Protein AF-A0A7C1K5L4-F1 (afdb_monomer)

Solvent-accessible surface area (backbone atoms only — not comparable to full-atom values): 5272 Å² total; per-residue (Å²): 101,28,94,69,36,23,90,84,35,47,85,68,23,69,37,67,69,54,29,46,55,48,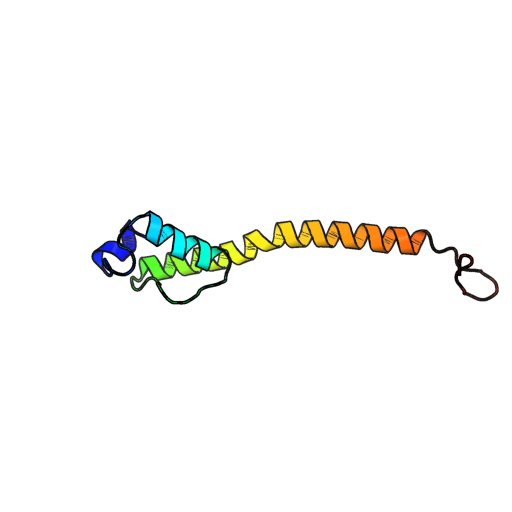49,51,34,36,35,70,69,64,55,87,72,86,57,80,65,82,45,72,67,41,42,54,52,49,54,52,43,41,56,49,21,58,58,63,52,48,56,62,52,50,54,52,52,51,55,52,51,52,54,53,47,53,55,54,72,68,54,53,63,36,91,87,78,71,44,59,72,88,114

Foldseek 3Di:
DLVQCCVVCCPCNVDPVSVVVVLVCLLCVVCPVSHADDDPVRVVVSVVSNVVSVVVVVVVVVVVVVVVVVVVVVVVVPFDADPPPRDGPVD

Secondary structure (DSSP, 8-state):
-HHHHTTT-TTTS-SHHHHHHHHHHHHTT---SSS---SHHHHHHHHHHHHHHHHHHHHHHHHHHHHHHHHHHHHHHT--B-TTT-SBTT-

pLDDT: mean 92.94, std 5.29, range [65.44, 98.0]

Mean predicted aligned error: 6.22 Å

Radius of gyration: 24.27 Å; Cα contacts (8 Å, |Δi|>4): 74; chains: 1; bounding box: 54×22×61 Å

Nearest PDB structures (foldseek):
  4h33-assembly1_A  TM=7.684E-01  e=4.729E-03  Listeria monocytogenes EGD-e
  6w82-assembly1_B  TM=6.628E-01  e=2.865E-02  Mus musculus
  8qz4-assembly1_B  TM=6.318E-01  e=2.215E-02  Homo sapiens
  6w8f-assembly1_B  TM=6.602E-01  e=5.112E-02  Mus musculus
  8uec-assembly1_B  TM=6.577E-01  e=6.613E-02  Mus musculus

Structure (mmCIF, N/CA/C/O backbone):
data_AF-A0A7C1K5L4-F1
#
_entry.id   AF-A0A7C1K5L4-F1
#
loop_
_atom_site.group_PDB
_atom_site.id
_atom_site.type_symbol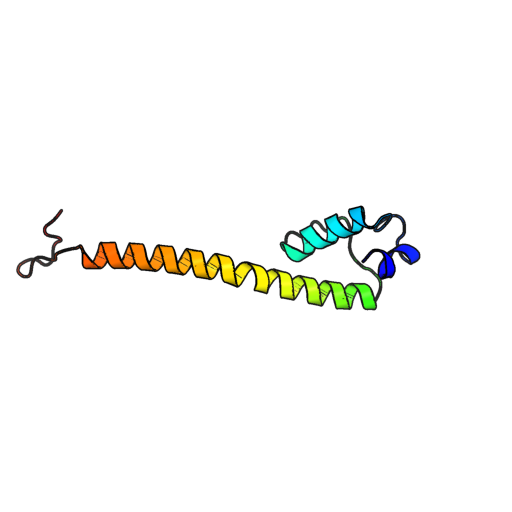
_atom_site.label_atom_id
_atom_site.label_alt_id
_atom_site.label_comp_id
_atom_site.label_asym_id
_atom_site.label_entity_id
_atom_site.label_seq_id
_atom_site.pdbx_PDB_ins_code
_atom_site.Cartn_x
_atom_site.Cartn_y
_atom_site.Cartn_z
_atom_site.occupancy
_atom_site.B_iso_or_equiv
_atom_site.auth_seq_id
_atom_site.auth_comp_id
_atom_site.auth_asym_id
_atom_site.auth_atom_id
_atom_site.pdbx_PDB_model_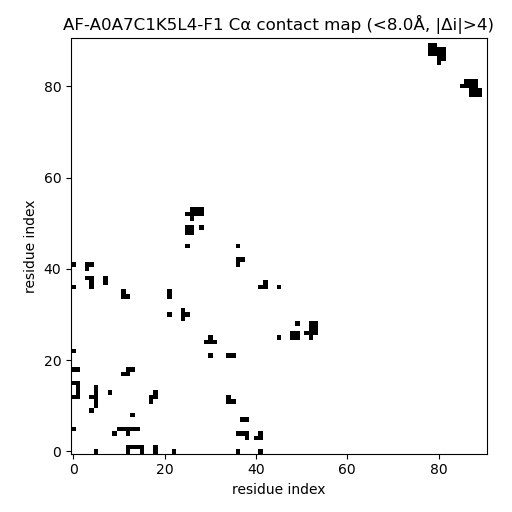num
ATOM 1 N N . MET A 1 1 ? -11.830 -0.625 6.757 1.00 93.25 1 MET A N 1
ATOM 2 C CA . MET A 1 1 ? -11.186 -1.150 7.975 1.00 93.25 1 MET A CA 1
ATOM 3 C C . MET A 1 1 ? -11.867 -0.699 9.243 1.00 93.25 1 MET A C 1
ATOM 5 O O . MET A 1 1 ? -12.338 -1.570 9.953 1.00 93.25 1 MET A O 1
ATOM 9 N N . TYR A 1 2 ? -12.035 0.611 9.454 1.00 96.12 2 TYR A N 1
ATOM 10 C CA . TYR A 1 2 ? -12.821 1.180 10.556 1.00 96.12 2 TYR A CA 1
ATOM 11 C C . TYR A 1 2 ? -14.093 0.382 10.901 1.00 96.12 2 TYR A C 1
ATOM 13 O O . TYR A 1 2 ? -14.144 -0.243 11.944 1.00 96.12 2 TYR A O 1
ATOM 21 N N . PHE A 1 3 ? -15.067 0.277 9.993 1.00 96.31 3 PHE A N 1
ATOM 22 C CA . PHE A 1 3 ? -16.338 -0.414 10.280 1.00 96.31 3 PHE A CA 1
ATOM 23 C C . PHE A 1 3 ? -16.231 -1.912 10.610 1.00 96.31 3 PHE A C 1
ATOM 25 O O . PHE A 1 3 ? -17.187 -2.484 11.112 1.00 96.31 3 PHE A O 1
ATOM 32 N N . ILE A 1 4 ? -15.108 -2.555 10.293 1.00 96.19 4 ILE A N 1
ATOM 33 C CA . ILE A 1 4 ? -14.923 -4.003 10.460 1.00 96.19 4 ILE A CA 1
ATOM 34 C C . ILE A 1 4 ? -14.119 -4.295 11.728 1.00 96.19 4 ILE A C 1
ATOM 36 O O . ILE A 1 4 ? -14.400 -5.257 12.431 1.00 96.19 4 ILE A O 1
ATOM 40 N N . GLU A 1 5 ? -13.124 -3.461 12.024 1.00 96.88 5 GLU A N 1
ATOM 41 C CA . GLU A 1 5 ? -12.187 -3.677 13.125 1.00 96.88 5 GLU A CA 1
ATOM 42 C C . GLU A 1 5 ? -12.437 -2.753 14.321 1.00 96.88 5 GLU A C 1
ATOM 44 O O . GLU A 1 5 ? -11.940 -3.049 15.397 1.00 96.88 5 GLU A O 1
ATOM 49 N N . HIS A 1 6 ? -13.193 -1.656 14.191 1.00 95.62 6 HIS A N 1
ATOM 50 C CA . HIS A 1 6 ? -13.350 -0.680 15.279 1.00 95.62 6 HIS A CA 1
ATOM 51 C C . HIS A 1 6 ? -14.001 -1.284 16.525 1.00 95.62 6 HIS A C 1
ATOM 53 O O . HIS A 1 6 ? -13.555 -0.997 17.628 1.00 95.62 6 HIS A O 1
ATOM 59 N N . GLU A 1 7 ? -15.003 -2.156 16.375 1.00 95.44 7 GLU A N 1
ATOM 60 C CA . GLU A 1 7 ? -15.611 -2.815 17.538 1.00 95.44 7 GLU A CA 1
ATOM 61 C C . GLU A 1 7 ? -14.663 -3.821 18.205 1.00 95.44 7 GLU A C 1
ATOM 63 O O . GLU A 1 7 ? -14.633 -3.926 19.429 1.00 95.44 7 GLU A O 1
ATOM 68 N N . ALA A 1 8 ? -13.847 -4.530 17.419 1.00 95.50 8 ALA A N 1
ATOM 69 C CA . ALA A 1 8 ? -12.881 -5.497 17.938 1.00 95.50 8 ALA A CA 1
ATOM 70 C C . ALA A 1 8 ? -11.611 -4.828 18.502 1.00 95.50 8 ALA A C 1
ATOM 72 O O . ALA A 1 8 ? -10.967 -5.366 19.403 1.00 95.50 8 ALA A O 1
ATOM 73 N N . GLN A 1 9 ? -11.228 -3.672 17.954 1.00 95.75 9 GLN A N 1
ATOM 74 C CA . GLN A 1 9 ? -9.974 -2.967 18.218 1.00 95.75 9 GLN A CA 1
ATOM 75 C C . GLN A 1 9 ? -10.142 -1.434 18.149 1.00 95.75 9 GLN A C 1
ATOM 77 O O . GLN A 1 9 ? -9.527 -0.768 17.304 1.00 95.75 9 GLN A O 1
ATOM 82 N N . PRO A 1 10 ? -10.912 -0.822 19.063 1.00 94.56 10 PRO A N 1
ATOM 83 C CA . PRO A 1 10 ? -11.216 0.609 19.000 1.00 94.56 10 PRO A CA 1
ATOM 84 C C . PRO A 1 10 ? -9.975 1.495 19.164 1.00 94.56 10 PRO A C 1
ATOM 86 O O . PRO A 1 10 ? -9.928 2.590 18.620 1.00 94.56 10 PRO A O 1
ATOM 89 N N . GLN A 1 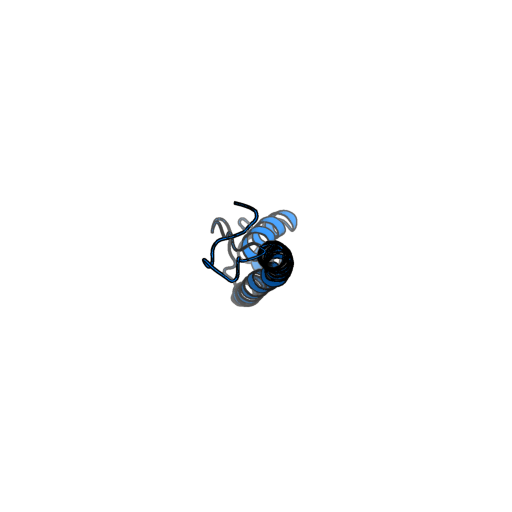11 ? -8.946 1.014 19.870 1.00 94.81 11 GLN A N 1
ATOM 90 C CA . GLN A 1 11 ? -7.663 1.710 20.043 1.00 94.81 11 GLN A CA 1
ATOM 91 C C . GLN A 1 11 ? -6.802 1.688 18.767 1.00 94.81 11 GLN A C 1
ATOM 93 O O . GLN A 1 11 ? -6.088 2.648 18.494 1.00 94.81 11 GLN A O 1
ATOM 98 N N . ALA A 1 12 ? -6.864 0.606 17.980 1.00 94.06 12 ALA A N 1
ATOM 99 C CA . ALA A 1 12 ? -6.042 0.427 16.780 1.00 94.06 12 ALA A CA 1
ATOM 100 C C . ALA A 1 12 ? -6.687 1.072 15.541 1.00 94.06 12 ALA A C 1
ATOM 102 O O . ALA A 1 12 ? -6.003 1.656 14.702 1.00 94.06 12 ALA A O 1
ATOM 103 N N . PHE A 1 13 ? -8.022 1.043 15.462 1.00 96.00 13 PHE A N 1
ATOM 104 C CA . PHE A 1 13 ? -8.801 1.697 14.410 1.00 96.00 13 PHE A CA 1
ATOM 105 C C . PHE A 1 13 ? -9.774 2.742 14.988 1.00 96.00 13 PHE A C 1
ATOM 107 O O . PHE A 1 13 ? -10.980 2.611 14.793 1.00 96.00 13 PHE A O 1
ATOM 114 N N . PRO A 1 14 ? -9.303 3.802 15.679 1.00 96.12 14 PRO A N 1
ATOM 115 C CA . PRO A 1 14 ? -10.169 4.738 16.409 1.00 96.12 14 PRO A CA 1
ATOM 116 C C . PRO A 1 14 ? -10.986 5.658 15.501 1.00 96.12 14 PRO A C 1
ATOM 118 O O . PRO A 1 14 ? -12.032 6.162 15.900 1.00 96.12 14 PRO A O 1
ATOM 121 N N . SER A 1 15 ? -10.521 5.889 14.274 1.00 96.56 15 SER A N 1
ATOM 122 C CA . SER A 1 15 ? -11.181 6.761 13.308 1.00 96.56 15 SER A CA 1
ATOM 123 C C . SER A 1 15 ? -10.975 6.273 11.875 1.00 96.56 15 SER A C 1
ATOM 125 O O . SER A 1 15 ? -10.110 5.433 11.585 1.00 96.56 15 SER A O 1
ATOM 127 N N . ILE A 1 16 ? -11.753 6.839 10.949 1.00 96.88 16 ILE A N 1
ATOM 128 C CA . ILE A 1 16 ? -11.595 6.591 9.512 1.00 96.88 16 ILE A CA 1
ATOM 129 C C . ILE A 1 16 ? -10.194 7.013 9.051 1.00 96.88 16 ILE A C 1
ATOM 131 O O . ILE A 1 16 ? -9.547 6.267 8.321 1.00 96.88 16 ILE A O 1
ATOM 135 N N . LEU A 1 17 ? -9.686 8.154 9.526 1.00 96.19 17 LEU A N 1
ATOM 136 C CA . LEU A 1 17 ? -8.377 8.668 9.122 1.00 96.19 17 LEU A CA 1
ATOM 137 C C . LEU A 1 17 ? -7.230 7.768 9.611 1.00 96.19 17 LEU A C 1
ATOM 139 O O . LEU A 1 17 ? -6.312 7.468 8.852 1.00 96.19 17 LEU A O 1
ATOM 143 N N . SER A 1 18 ? -7.323 7.238 10.834 1.00 94.50 18 SER A N 1
ATOM 144 C CA . SER A 1 18 ? -6.372 6.234 11.338 1.00 94.50 18 SER A CA 1
ATOM 145 C C . SER A 1 18 ? -6.412 4.943 10.510 1.00 94.50 18 SER A C 1
ATOM 147 O O . SER A 1 18 ? -5.380 4.341 10.233 1.00 94.50 18 SER A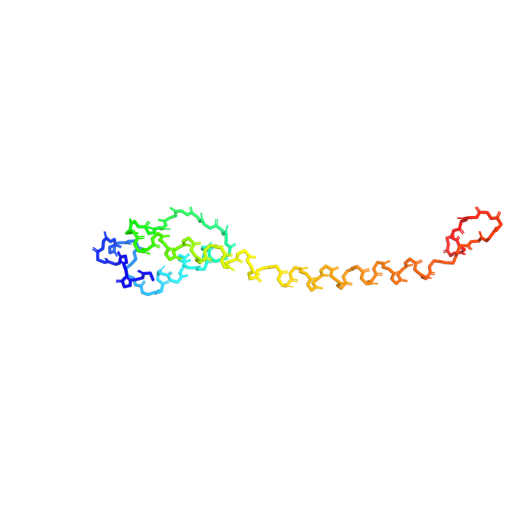 O 1
ATOM 149 N N . SER A 1 19 ? -7.594 4.544 10.030 1.00 96.19 19 SER A N 1
ATOM 150 C CA . SER A 1 19 ? -7.716 3.405 9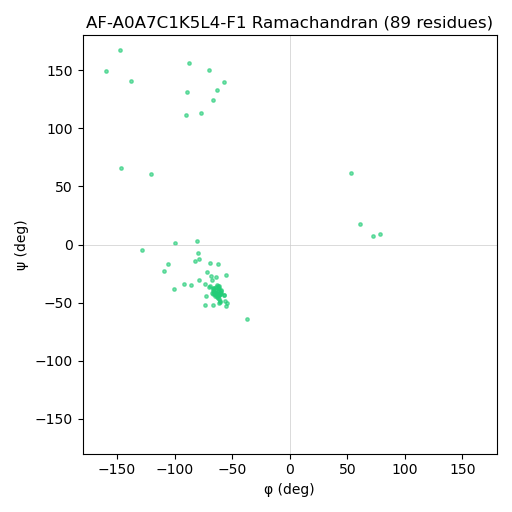.110 1.00 96.19 19 SER A CA 1
ATOM 151 C C . SER A 1 19 ? -7.098 3.679 7.735 1.00 96.19 19 SER A C 1
ATOM 153 O O . SER A 1 19 ? -6.630 2.742 7.089 1.00 96.19 19 SER A O 1
ATOM 155 N N . MET A 1 20 ? -7.099 4.937 7.274 1.00 96.19 20 MET A N 1
ATOM 156 C CA . MET A 1 20 ? -6.436 5.327 6.025 1.00 96.19 20 MET A CA 1
ATOM 157 C C . MET A 1 20 ? -4.918 5.189 6.129 1.00 96.19 20 MET A C 1
ATOM 159 O O . MET A 1 20 ? -4.310 4.735 5.168 1.00 96.19 20 MET A O 1
ATOM 163 N N . TRP A 1 21 ? -4.316 5.505 7.281 1.00 96.06 21 TRP A N 1
ATOM 164 C CA . TRP A 1 21 ? -2.885 5.269 7.516 1.00 96.06 21 TRP A CA 1
ATOM 165 C C . TRP A 1 21 ? -2.514 3.800 7.285 1.00 96.06 21 TRP A C 1
ATOM 167 O O . TRP A 1 21 ? -1.661 3.499 6.449 1.00 96.06 21 TRP A O 1
ATOM 177 N N . TRP A 1 22 ? -3.236 2.885 7.939 1.00 96.50 22 TRP A N 1
ATOM 178 C CA . TRP A 1 22 ? -3.057 1.449 7.729 1.00 96.50 22 TRP A CA 1
ATOM 179 C C . TRP A 1 22 ? -3.259 1.046 6.260 1.00 96.50 22 TRP A C 1
ATOM 181 O O . TRP A 1 22 ? -2.471 0.274 5.709 1.00 96.50 22 TRP A O 1
ATOM 191 N N . ALA A 1 23 ? -4.296 1.583 5.606 1.00 95.38 23 ALA A N 1
ATOM 192 C CA . ALA A 1 23 ? -4.600 1.265 4.214 1.00 95.38 23 ALA A CA 1
ATOM 193 C C . ALA A 1 23 ? -3.482 1.716 3.264 1.00 95.38 23 ALA A C 1
ATOM 195 O O . ALA A 1 23 ? -3.091 0.940 2.397 1.00 95.38 23 ALA A O 1
ATOM 196 N N . VAL A 1 24 ? -2.935 2.922 3.452 1.00 95.50 24 VAL A N 1
ATOM 197 C CA . VAL A 1 24 ? -1.800 3.425 2.665 1.00 95.50 24 VAL A CA 1
ATOM 198 C C . VAL A 1 24 ? -0.590 2.522 2.862 1.00 95.50 24 VAL A C 1
ATOM 200 O O . VAL A 1 24 ? -0.049 2.049 1.871 1.00 95.50 24 VAL A O 1
ATOM 203 N N . MET A 1 25 ? -0.213 2.215 4.106 1.00 95.94 25 MET A N 1
ATOM 204 C CA . MET A 1 25 ? 0.958 1.375 4.397 1.00 95.94 25 MET A CA 1
ATOM 205 C C . MET A 1 25 ? 0.829 -0.050 3.860 1.00 95.94 25 MET A C 1
ATOM 207 O O . MET A 1 25 ? 1.818 -0.644 3.433 1.00 95.94 25 MET A O 1
ATOM 211 N N . THR A 1 26 ? -0.383 -0.604 3.876 1.00 95.31 26 THR A N 1
ATOM 212 C CA . THR A 1 26 ? -0.659 -1.937 3.326 1.00 95.31 26 THR A CA 1
ATOM 213 C C . THR A 1 26 ? -0.633 -1.914 1.798 1.00 95.31 26 THR A C 1
ATOM 215 O O . THR A 1 26 ? -0.013 -2.778 1.183 1.00 95.31 26 THR A O 1
ATOM 218 N N . LEU A 1 27 ? -1.257 -0.908 1.175 1.00 94.31 27 LEU A N 1
ATOM 219 C CA . LEU A 1 27 ? -1.323 -0.763 -0.282 1.00 94.31 27 LEU A CA 1
ATOM 220 C C . LEU A 1 27 ? 0.056 -0.493 -0.898 1.00 94.31 27 LEU A C 1
ATOM 222 O O . LEU A 1 27 ? 0.367 -1.020 -1.962 1.00 94.31 27 LEU A O 1
ATOM 226 N N . THR A 1 28 ? 0.897 0.294 -0.226 1.00 93.75 28 THR A N 1
ATOM 227 C CA . THR A 1 28 ? 2.281 0.565 -0.648 1.00 93.75 28 THR A CA 1
ATOM 228 C C . THR A 1 28 ? 3.254 -0.546 -0.271 1.00 93.75 28 THR A C 1
ATOM 230 O O . THR A 1 28 ? 4.449 -0.415 -0.525 1.00 93.75 28 THR A O 1
ATOM 233 N N . THR A 1 29 ? 2.771 -1.646 0.316 1.00 93.62 29 THR A N 1
ATOM 234 C CA . THR A 1 29 ? 3.577 -2.795 0.761 1.00 93.62 29 THR A CA 1
ATOM 235 C C . THR A 1 29 ? 4.635 -2.464 1.827 1.00 93.62 29 THR A C 1
ATOM 237 O O . THR A 1 29 ? 5.542 -3.257 2.054 1.00 93.62 29 THR A O 1
ATOM 240 N N . VAL A 1 30 ? 4.514 -1.319 2.516 1.00 95.38 30 VAL A N 1
ATOM 241 C CA . VAL A 1 30 ? 5.428 -0.914 3.602 1.00 95.38 30 VAL A CA 1
ATOM 242 C C . VAL A 1 30 ? 5.173 -1.738 4.862 1.00 95.38 30 VAL A C 1
ATOM 244 O O . VAL A 1 30 ? 6.105 -2.306 5.420 1.00 95.38 30 VAL A O 1
ATOM 247 N N . GLY A 1 31 ? 3.913 -1.803 5.306 1.00 94.81 31 GLY A N 1
ATOM 248 C CA . GLY A 1 31 ? 3.473 -2.677 6.398 1.00 94.81 31 GLY A CA 1
ATOM 249 C C . GLY A 1 31 ? 4.268 -2.564 7.707 1.00 94.81 31 GLY A C 1
ATOM 250 O O . GLY A 1 31 ? 4.814 -3.562 8.163 1.00 94.81 31 GLY A O 1
ATOM 251 N N . TYR A 1 32 ? 4.291 -1.390 8.352 1.00 95.31 32 TYR A N 1
ATOM 252 C CA . TYR A 1 32 ? 5.017 -1.186 9.621 1.00 95.31 32 TYR A CA 1
ATOM 253 C C . TYR A 1 32 ? 4.637 -2.159 10.749 1.00 95.31 32 TYR A C 1
ATOM 255 O O . TYR A 1 32 ? 5.450 -2.413 11.634 1.00 95.31 32 TYR A O 1
ATOM 263 N N . GLY A 1 33 ? 3.415 -2.701 10.728 1.00 94.06 33 GLY A N 1
ATOM 264 C CA . GLY A 1 33 ? 2.935 -3.654 11.732 1.00 94.06 33 GLY A CA 1
ATOM 265 C C . GLY A 1 33 ? 2.500 -3.012 13.053 1.00 94.06 33 GLY A C 1
ATOM 266 O O . GLY A 1 33 ? 2.205 -3.727 14.006 1.00 94.06 33 GLY A O 1
ATOM 267 N N . ASP A 1 34 ? 2.422 -1.682 13.102 1.00 94.56 34 ASP A N 1
ATOM 268 C CA . ASP A 1 34 ? 1.869 -0.887 14.202 1.00 94.56 34 ASP A CA 1
ATOM 269 C C . ASP A 1 34 ? 0.368 -1.140 14.405 1.00 94.56 34 ASP A C 1
ATOM 271 O O . ASP A 1 34 ? -0.118 -1.198 15.534 1.00 94.56 34 ASP A O 1
ATOM 275 N N . VAL A 1 35 ? -0.361 -1.333 13.306 1.00 94.56 35 VAL A N 1
ATOM 276 C CA . VAL A 1 35 ? -1.794 -1.633 13.286 1.00 94.56 35 VAL A CA 1
ATOM 277 C C . VAL A 1 35 ? -2.061 -2.719 12.244 1.00 94.56 35 VAL A C 1
ATOM 279 O O . VAL A 1 35 ? -1.470 -2.710 11.165 1.00 94.56 35 VAL A O 1
ATOM 282 N N . TYR A 1 36 ? -2.951 -3.668 12.539 1.00 95.62 36 TYR A N 1
ATOM 283 C CA . TYR A 1 36 ? -3.373 -4.704 11.591 1.00 95.62 36 TYR A CA 1
ATOM 284 C C . TYR A 1 36 ? -4.721 -5.324 11.993 1.00 95.62 36 TYR A C 1
ATOM 286 O O . TYR A 1 36 ? -5.006 -5.408 13.187 1.00 95.62 36 TYR A O 1
ATOM 294 N N . PRO A 1 37 ? -5.544 -5.790 11.029 1.00 96.50 37 PRO A N 1
ATOM 295 C CA . PRO A 1 37 ? -6.782 -6.509 11.329 1.00 96.50 37 PRO A CA 1
ATOM 296 C C . PRO A 1 37 ? -6.581 -7.748 12.182 1.00 96.50 37 PRO A C 1
ATOM 298 O O . PRO A 1 37 ? -5.723 -8.587 11.876 1.00 96.50 37 PRO A O 1
ATOM 301 N N . ILE A 1 38 ? -7.489 -7.967 13.128 1.00 97.00 38 ILE A N 1
ATOM 302 C CA . ILE A 1 38 ? -7.603 -9.258 13.814 1.00 97.00 38 ILE A CA 1
ATOM 303 C C . ILE A 1 38 ? -8.851 -10.035 13.419 1.00 97.00 38 ILE A C 1
ATOM 305 O O . ILE A 1 38 ? -8.833 -11.266 13.539 1.00 97.00 38 ILE A O 1
ATOM 309 N N . THR A 1 39 ? -9.899 -9.370 12.919 1.00 97.56 39 THR A N 1
ATOM 310 C CA . THR A 1 39 ? -11.133 -10.069 12.547 1.00 97.56 39 THR A CA 1
ATOM 311 C C . THR A 1 39 ? -10.921 -10.932 11.298 1.00 97.56 39 THR A C 1
ATOM 313 O O . THR A 1 39 ? -10.118 -10.587 10.424 1.00 97.56 39 THR A O 1
ATOM 316 N N . PRO A 1 40 ? -11.650 -12.055 11.156 1.00 97.31 40 PRO A N 1
ATOM 317 C CA . PRO A 1 40 ? -11.551 -12.897 9.964 1.00 97.31 40 PRO A CA 1
ATOM 318 C C . PRO A 1 40 ? -11.852 -12.132 8.668 1.00 97.31 40 PRO A C 1
ATOM 320 O O . PRO A 1 40 ? -11.119 -12.257 7.687 1.00 97.31 40 PRO A O 1
ATOM 323 N N . LEU A 1 41 ? -12.894 -11.293 8.681 1.00 97.12 41 LEU A N 1
ATOM 324 C CA . LEU A 1 41 ? -13.284 -10.486 7.526 1.00 97.12 41 LEU A CA 1
ATOM 325 C 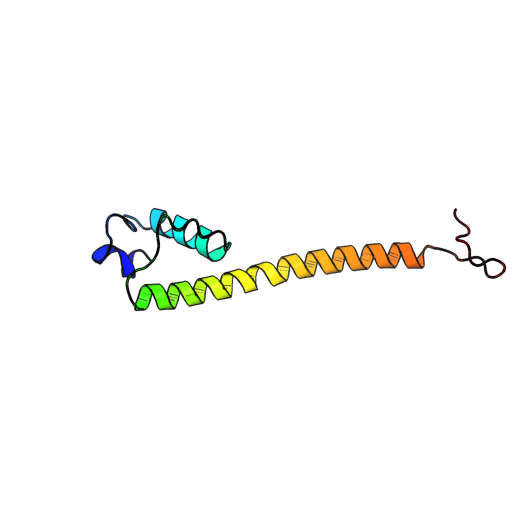C . LEU A 1 41 ? -12.240 -9.407 7.209 1.00 97.12 41 LEU A C 1
ATOM 327 O O . LEU A 1 41 ? -11.899 -9.204 6.043 1.00 97.12 41 LEU A O 1
ATOM 331 N N . GLY A 1 42 ? -11.694 -8.750 8.235 1.00 96.94 42 GLY A N 1
ATOM 332 C CA . GLY A 1 42 ? -10.629 -7.769 8.066 1.00 96.94 42 GLY A CA 1
ATOM 333 C C . GLY A 1 42 ? -9.358 -8.389 7.494 1.00 96.94 42 GLY A C 1
ATOM 334 O O . GLY A 1 42 ? -8.774 -7.832 6.567 1.00 96.94 42 GLY A O 1
ATOM 335 N N . LYS A 1 43 ? -8.960 -9.578 7.959 1.00 96.94 43 LYS A N 1
ATOM 336 C CA . LYS A 1 43 ? -7.813 -10.311 7.398 1.00 96.94 43 LYS A CA 1
ATOM 337 C C . LYS A 1 43 ? -8.029 -10.695 5.937 1.00 96.94 43 LYS A C 1
ATOM 339 O O . LYS A 1 43 ? -7.116 -10.522 5.134 1.00 96.94 43 LYS A O 1
ATOM 344 N N . PHE A 1 44 ? -9.226 -11.163 5.581 1.00 98.00 44 PHE A N 1
ATOM 345 C CA . PHE A 1 44 ? -9.564 -11.491 4.194 1.00 98.00 44 PHE A CA 1
ATOM 346 C C . PHE A 1 44 ? -9.461 -10.266 3.272 1.00 98.00 44 PHE A C 1
ATOM 348 O O . PHE A 1 44 ? -8.788 -10.316 2.242 1.00 98.00 44 PHE A O 1
ATOM 355 N N . LEU A 1 45 ? -10.061 -9.138 3.666 1.00 96.38 45 LEU A N 1
ATOM 356 C CA . LEU A 1 45 ? -9.980 -7.898 2.888 1.00 96.38 45 LEU A CA 1
ATOM 357 C C . LEU A 1 45 ? -8.560 -7.326 2.861 1.00 96.38 45 LEU A C 1
ATOM 359 O O . LEU A 1 45 ? -8.121 -6.839 1.823 1.00 96.38 45 LEU A O 1
ATOM 363 N N . GLY A 1 46 ? -7.823 -7.413 3.968 1.00 95.44 46 GLY A N 1
ATOM 364 C CA . GLY A 1 46 ? -6.425 -6.994 4.041 1.00 95.44 46 GLY A CA 1
ATOM 365 C C . GLY A 1 46 ? -5.528 -7.787 3.096 1.00 95.44 46 GLY A C 1
ATOM 366 O O . GLY A 1 46 ? -4.730 -7.189 2.379 1.00 95.44 46 GLY A O 1
ATOM 367 N N . ALA A 1 47 ? -5.711 -9.108 3.019 1.00 95.50 47 ALA A N 1
ATOM 368 C CA . ALA A 1 47 ? -4.999 -9.949 2.061 1.00 95.50 47 ALA A CA 1
ATOM 369 C C . ALA A 1 47 ? -5.304 -9.539 0.611 1.00 95.50 47 ALA A C 1
ATOM 371 O O . ALA A 1 47 ? -4.391 -9.425 -0.205 1.00 95.50 47 ALA A O 1
ATOM 372 N N . PHE A 1 48 ? -6.571 -9.247 0.300 1.00 96.12 48 PHE A N 1
ATOM 373 C CA . PHE A 1 48 ? -6.961 -8.771 -1.027 1.00 96.12 48 PHE A CA 1
ATOM 374 C C . PHE A 1 48 ? -6.324 -7.413 -1.372 1.00 96.12 48 PHE A C 1
ATOM 376 O O . PHE A 1 48 ? -5.765 -7.252 -2.456 1.00 96.12 48 PHE A O 1
ATOM 383 N N . ILE A 1 49 ? -6.335 -6.456 -0.435 1.00 95.00 49 ILE A N 1
ATOM 384 C CA . ILE A 1 49 ? -5.699 -5.138 -0.605 1.00 95.00 49 ILE A CA 1
ATOM 385 C C . ILE A 1 49 ? -4.189 -5.279 -0.835 1.00 95.00 49 ILE A C 1
ATOM 387 O O . ILE A 1 49 ? -3.649 -4.606 -1.710 1.00 95.00 49 ILE A O 1
ATOM 391 N N . ALA A 1 50 ? -3.513 -6.165 -0.098 1.00 94.19 50 ALA A N 1
ATOM 392 C CA . ALA A 1 50 ? -2.078 -6.393 -0.257 1.00 94.19 50 ALA A CA 1
ATOM 393 C C . ALA A 1 50 ? -1.723 -6.894 -1.670 1.00 94.19 50 ALA A C 1
ATOM 395 O O . ALA A 1 50 ? -0.791 -6.386 -2.293 1.00 94.19 50 ALA A O 1
ATOM 396 N N . VAL A 1 51 ? -2.500 -7.840 -2.212 1.00 94.69 51 VAL A N 1
ATOM 397 C CA . VAL A 1 51 ? -2.307 -8.343 -3.586 1.00 94.69 51 VAL A CA 1
ATOM 398 C C . VAL A 1 51 ? -2.560 -7.244 -4.623 1.00 94.69 51 VAL A C 1
ATOM 400 O O . VAL A 1 51 ? -1.781 -7.096 -5.567 1.00 94.69 51 VAL A O 1
ATOM 403 N N . LEU A 1 52 ? -3.612 -6.438 -4.441 1.00 93.44 52 LEU A N 1
ATOM 404 C CA . LEU A 1 52 ? -3.895 -5.299 -5.321 1.00 93.44 52 LEU A CA 1
ATOM 405 C C . LEU A 1 52 ? -2.787 -4.243 -5.290 1.00 93.44 52 LEU A C 1
ATOM 407 O O . LEU A 1 52 ? -2.465 -3.680 -6.336 1.00 93.44 52 LEU A O 1
ATOM 411 N N . GLY A 1 53 ? -2.190 -4.004 -4.119 1.00 92.12 53 GLY A N 1
ATOM 412 C CA . GLY A 1 53 ? -1.057 -3.096 -3.954 1.00 92.12 53 GLY A CA 1
ATOM 413 C C . GLY A 1 53 ? 0.090 -3.456 -4.890 1.00 92.12 53 GLY A C 1
ATOM 414 O O . GLY A 1 53 ? 0.523 -2.620 -5.677 1.00 92.12 53 GLY A O 1
ATOM 415 N N . ILE A 1 54 ? 0.497 -4.728 -4.912 1.00 92.38 54 ILE A N 1
ATOM 416 C CA . ILE A 1 54 ? 1.546 -5.216 -5.822 1.00 92.38 54 ILE A CA 1
ATOM 417 C C . ILE A 1 54 ? 1.177 -4.917 -7.282 1.00 92.38 54 ILE A C 1
ATOM 419 O O . ILE A 1 54 ? 1.980 -4.341 -8.014 1.00 92.38 54 ILE A O 1
ATOM 423 N N . GLY A 1 55 ? -0.051 -5.250 -7.694 1.00 91.81 55 GLY A N 1
ATOM 424 C CA . GLY A 1 55 ? -0.528 -5.011 -9.060 1.00 91.81 55 GLY A CA 1
ATOM 425 C C . GLY A 1 55 ? -0.543 -3.531 -9.461 1.00 91.81 55 GLY A C 1
ATOM 426 O O . GLY A 1 55 ? -0.213 -3.201 -10.601 1.00 91.81 55 GLY A O 1
ATOM 427 N N . MET A 1 56 ? -0.857 -2.629 -8.528 1.00 91.81 56 MET A N 1
ATOM 428 C CA . MET A 1 56 ? -0.892 -1.183 -8.768 1.00 91.81 56 MET A CA 1
ATOM 429 C C . MET A 1 56 ? 0.478 -0.626 -9.182 1.00 91.81 56 MET A C 1
ATOM 431 O O . MET A 1 56 ? 0.544 0.240 -10.055 1.00 91.81 56 MET A O 1
ATOM 435 N N . PHE A 1 57 ? 1.571 -1.140 -8.608 1.00 91.19 57 PHE A N 1
ATOM 436 C CA . PHE A 1 57 ? 2.931 -0.679 -8.919 1.00 91.19 57 PHE A CA 1
ATOM 437 C C . PHE A 1 57 ? 3.532 -1.307 -10.185 1.00 91.19 57 PHE A C 1
ATOM 439 O O . PHE A 1 57 ? 4.500 -0.767 -10.724 1.00 91.19 57 PHE A O 1
ATOM 446 N N . VAL A 1 58 ? 2.940 -2.384 -10.717 1.00 94.00 58 VAL A N 1
ATOM 447 C CA . VAL A 1 58 ? 3.408 -3.019 -11.964 1.00 94.00 58 VAL A CA 1
ATOM 448 C C . VAL A 1 58 ? 3.271 -2.075 -13.159 1.00 94.00 58 VAL A C 1
ATOM 450 O O . VAL A 1 58 ? 4.186 -1.998 -13.979 1.00 94.00 58 VAL A O 1
ATOM 453 N N . LEU A 1 59 ? 2.164 -1.328 -13.261 1.00 93.62 59 LEU A N 1
ATOM 454 C CA . LEU A 1 59 ? 1.920 -0.452 -14.414 1.00 93.62 59 LEU A CA 1
ATOM 455 C C . LEU A 1 59 ? 2.913 0.724 -14.484 1.00 93.62 59 LEU A C 1
ATOM 457 O O . LEU A 1 59 ? 3.561 0.866 -15.524 1.00 93.62 59 LEU A O 1
ATOM 461 N N . PRO A 1 60 ? 3.118 1.536 -13.422 1.00 93.31 60 PRO A N 1
ATOM 462 C CA . PRO A 1 60 ? 4.113 2.608 -13.458 1.00 93.3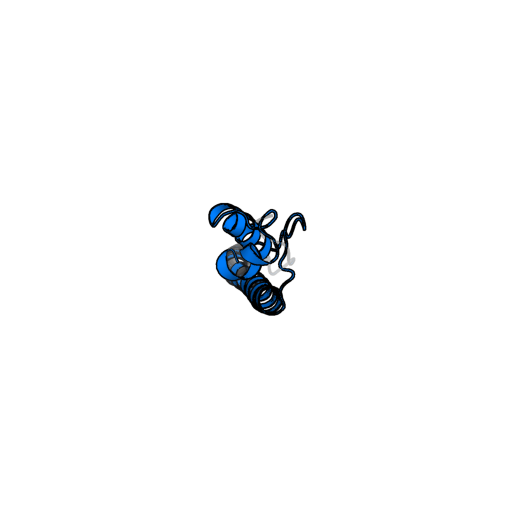1 60 PRO A CA 1
ATOM 463 C C . PRO A 1 60 ? 5.533 2.088 -13.697 1.00 93.31 60 PRO A C 1
ATOM 465 O O . PRO A 1 60 ? 6.264 2.661 -14.505 1.00 93.31 60 PRO A O 1
ATOM 468 N N . ALA A 1 61 ? 5.915 0.980 -13.049 1.00 95.06 61 ALA A N 1
ATOM 469 C CA . ALA A 1 61 ? 7.224 0.365 -13.249 1.00 95.06 61 ALA A CA 1
ATOM 470 C C . ALA A 1 61 ? 7.422 -0.091 -14.705 1.00 95.06 61 ALA A C 1
ATOM 472 O O . ALA A 1 61 ? 8.466 0.184 -15.295 1.00 95.06 61 ALA A O 1
ATOM 473 N N . GLY A 1 62 ? 6.408 -0.723 -15.306 1.00 95.88 62 GLY A N 1
ATOM 474 C CA . GLY A 1 62 ? 6.432 -1.159 -16.702 1.00 95.88 62 GLY A CA 1
ATOM 475 C C . GLY A 1 62 ? 6.545 0.004 -17.691 1.00 95.88 62 GLY A C 1
ATOM 476 O O . GLY A 1 62 ? 7.357 -0.055 -18.615 1.00 95.88 62 GLY A O 1
ATOM 477 N N . ILE A 1 63 ? 5.798 1.091 -17.468 1.00 96.38 63 ILE A N 1
ATOM 478 C CA . ILE A 1 63 ? 5.874 2.304 -18.299 1.00 96.38 63 ILE A CA 1
ATOM 479 C C . ILE A 1 63 ? 7.289 2.890 -18.246 1.00 96.38 63 ILE A C 1
ATOM 481 O O . ILE A 1 63 ? 7.897 3.116 -19.294 1.00 96.38 63 ILE A O 1
ATOM 485 N N . LEU A 1 64 ? 7.849 3.070 -17.048 1.00 97.00 64 LEU A N 1
ATOM 486 C CA . LEU A 1 64 ? 9.209 3.590 -16.887 1.00 97.00 64 LEU A CA 1
ATOM 487 C C . LEU A 1 64 ? 10.247 2.671 -17.545 1.00 97.00 64 LEU A C 1
ATOM 489 O O . LEU A 1 64 ? 11.087 3.145 -18.309 1.00 97.00 64 LEU A O 1
ATOM 493 N N . ALA A 1 65 ? 10.158 1.359 -17.312 1.00 96.81 65 ALA A N 1
ATOM 494 C CA . ALA A 1 65 ? 11.061 0.376 -17.907 1.00 96.81 65 ALA A CA 1
ATOM 495 C C . ALA A 1 65 ? 11.017 0.398 -19.443 1.00 96.81 65 ALA A C 1
ATOM 497 O O . ALA A 1 65 ? 12.065 0.320 -20.088 1.00 96.81 65 ALA A O 1
ATOM 498 N N . SER A 1 66 ? 9.827 0.554 -20.033 1.00 95.81 66 SER A N 1
ATOM 499 C CA . SER A 1 66 ? 9.669 0.675 -21.487 1.00 95.81 66 SER A CA 1
ATOM 500 C C . SER A 1 66 ? 10.309 1.957 -22.033 1.00 95.81 66 SER A C 1
ATOM 502 O O . SER A 1 66 ? 11.005 1.904 -23.047 1.00 95.81 66 SER A O 1
ATOM 504 N N . GLY A 1 67 ? 10.173 3.079 -21.315 1.00 95.19 67 GLY A N 1
ATOM 505 C CA . GLY A 1 67 ? 10.811 4.348 -21.668 1.00 95.19 67 GLY A CA 1
ATOM 506 C C . GLY A 1 67 ? 12.338 4.259 -21.656 1.00 95.19 67 GLY A C 1
ATOM 507 O O . GLY A 1 67 ? 12.989 4.663 -22.619 1.00 95.19 67 GLY A O 1
ATOM 508 N N . PHE A 1 68 ? 12.917 3.656 -20.612 1.00 96.00 68 PHE A N 1
ATOM 509 C CA . PHE A 1 68 ? 14.364 3.427 -20.542 1.00 96.00 68 PHE A CA 1
ATOM 510 C C . PHE A 1 68 ? 14.854 2.453 -21.614 1.00 96.00 68 PHE A C 1
ATOM 512 O O . PHE A 1 68 ? 15.881 2.702 -22.243 1.00 96.00 68 PHE A O 1
ATOM 519 N N . SER A 1 69 ? 14.122 1.363 -21.853 1.00 95.19 69 SER A N 1
ATOM 520 C CA . SER A 1 69 ? 14.494 0.373 -22.870 1.00 95.19 69 SER A CA 1
ATOM 521 C C . SER A 1 69 ? 14.511 0.983 -24.274 1.00 95.19 69 SER A C 1
ATOM 523 O O . SER A 1 69 ? 15.438 0.720 -25.038 1.00 95.19 69 SER A O 1
ATOM 525 N N . GLY A 1 70 ? 13.540 1.847 -24.593 1.00 93.69 70 GLY A N 1
ATOM 526 C CA . GLY A 1 70 ? 13.503 2.580 -25.860 1.00 93.69 70 GLY A CA 1
ATOM 527 C C . GLY A 1 70 ? 14.706 3.509 -26.055 1.00 93.69 70 GLY A C 1
ATOM 528 O O . GLY A 1 70 ? 15.313 3.506 -27.124 1.00 93.69 70 GLY A O 1
ATOM 529 N N . GLU A 1 71 ? 15.105 4.252 -25.020 1.00 92.62 71 GLU A N 1
ATOM 530 C CA . GLU A 1 71 ? 16.273 5.149 -25.073 1.00 92.62 71 GLU A CA 1
ATOM 531 C C . GLU A 1 71 ? 17.607 4.383 -25.146 1.00 92.62 71 GLU A C 1
ATOM 533 O O . GLU A 1 71 ? 18.538 4.791 -25.841 1.00 92.62 71 GLU A O 1
ATOM 538 N N . ILE A 1 72 ? 17.725 3.245 -24.457 1.00 92.25 72 ILE A N 1
ATOM 539 C CA . ILE A 1 72 ? 18.919 2.392 -24.557 1.00 92.25 72 ILE A CA 1
ATOM 540 C C . ILE A 1 72 ? 19.037 1.811 -25.972 1.00 92.25 72 ILE A C 1
ATOM 542 O O . ILE A 1 72 ? 20.135 1.794 -26.539 1.00 92.25 72 ILE A O 1
ATOM 546 N N . GLN A 1 73 ? 17.920 1.369 -26.559 1.00 91.50 73 GLN A N 1
ATOM 547 C CA . GLN A 1 73 ? 17.896 0.858 -27.928 1.00 91.50 73 GLN A CA 1
ATOM 548 C C . GLN A 1 73 ? 18.241 1.955 -28.943 1.00 91.50 73 GLN A C 1
ATOM 550 O O . GLN A 1 73 ? 19.088 1.727 -29.803 1.00 91.50 73 GLN A O 1
ATOM 555 N N . SER A 1 74 ? 17.683 3.163 -28.803 1.00 90.06 74 SER A N 1
ATOM 556 C CA . SER A 1 74 ? 17.977 4.285 -29.708 1.00 90.06 74 SER A CA 1
ATOM 557 C C . SER A 1 74 ? 19.467 4.655 -29.703 1.00 90.06 74 SER A C 1
ATOM 559 O O . SER A 1 74 ? 20.056 4.909 -30.756 1.00 90.06 74 SER A O 1
ATOM 561 N N . ARG A 1 75 ? 20.119 4.617 -28.533 1.00 86.81 75 ARG A N 1
ATOM 562 C CA . ARG A 1 75 ? 21.572 4.816 -28.408 1.00 86.81 75 ARG A CA 1
ATOM 563 C C . ARG A 1 75 ? 22.370 3.715 -29.085 1.00 86.81 75 ARG A C 1
ATOM 565 O O . ARG A 1 75 ? 23.394 4.019 -29.689 1.00 86.81 75 ARG A O 1
ATOM 572 N N . ARG A 1 76 ? 21.918 2.462 -28.987 1.00 85.00 76 ARG A N 1
ATOM 573 C CA . ARG A 1 76 ? 22.559 1.320 -29.648 1.00 85.00 76 ARG A CA 1
ATOM 574 C C . ARG A 1 76 ? 22.452 1.422 -31.167 1.00 85.00 76 ARG A C 1
ATOM 576 O O . ARG A 1 76 ? 23.454 1.197 -31.833 1.00 85.00 76 ARG A O 1
ATOM 583 N N . ASP A 1 77 ? 21.295 1.814 -31.689 1.00 85.38 77 ASP A N 1
ATOM 584 C CA . ASP A 1 77 ? 21.074 1.975 -33.133 1.00 85.38 77 ASP A CA 1
ATOM 585 C C . ASP A 1 77 ? 21.864 3.157 -33.712 1.00 85.38 77 ASP A C 1
ATOM 587 O O . ASP A 1 77 ? 22.252 3.144 -34.877 1.00 85.38 77 ASP A O 1
ATOM 591 N N . ARG A 1 78 ? 22.155 4.174 -32.889 1.00 82.44 78 ARG A N 1
ATOM 592 C CA . ARG A 1 78 ? 22.999 5.315 -33.271 1.00 82.44 78 ARG A CA 1
ATOM 593 C C . ARG A 1 78 ? 24.502 5.016 -33.219 1.00 82.44 78 ARG A C 1
ATOM 595 O O . ARG A 1 78 ? 25.289 5.864 -33.641 1.00 82.44 78 ARG A O 1
ATOM 602 N N . ARG A 1 79 ? 24.914 3.849 -32.704 1.00 82.44 79 ARG A N 1
ATOM 603 C CA . ARG A 1 79 ? 26.304 3.392 -32.806 1.00 82.44 79 ARG A CA 1
ATOM 604 C C . ARG A 1 79 ? 26.546 2.871 -34.208 1.00 82.44 79 ARG A C 1
ATOM 606 O O . ARG A 1 79 ? 26.020 1.837 -34.610 1.00 82.44 79 ARG A O 1
ATOM 613 N N . SER A 1 80 ? 27.391 3.572 -34.937 1.00 81.44 80 SER A N 1
ATOM 614 C CA . SER A 1 80 ? 27.823 3.131 -36.250 1.00 81.44 80 SER A CA 1
ATOM 615 C C . SER A 1 80 ? 29.084 2.287 -36.069 1.00 81.44 80 SER A C 1
ATOM 617 O O . SER A 1 80 ? 30.123 2.785 -35.650 1.00 81.44 80 SER A O 1
ATOM 619 N N . ILE A 1 81 ? 28.993 0.983 -36.329 1.00 87.38 81 ILE A N 1
ATOM 620 C CA . ILE A 1 81 ? 30.119 0.055 -36.156 1.00 87.38 81 ILE A CA 1
ATOM 621 C C . ILE A 1 81 ? 30.933 -0.002 -37.451 1.00 87.38 81 ILE A C 1
ATOM 623 O O . ILE A 1 81 ? 30.385 -0.198 -38.536 1.00 87.38 81 ILE A O 1
ATOM 627 N N . CYS A 1 82 ? 32.253 0.141 -37.340 1.00 85.12 82 CYS A N 1
ATOM 628 C CA . CYS A 1 82 ? 33.158 0.041 -38.477 1.00 85.12 82 CYS A CA 1
ATOM 629 C C . CYS 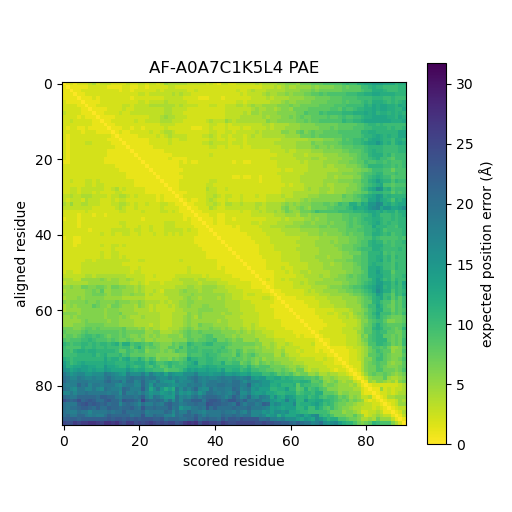A 1 82 ? 33.181 -1.397 -39.037 1.00 85.12 82 CYS A C 1
ATOM 631 O O . CYS A 1 82 ? 33.549 -2.320 -38.303 1.00 85.12 82 CYS A O 1
ATOM 633 N N . PRO A 1 83 ? 32.900 -1.618 -40.337 1.00 86.06 83 PRO A N 1
ATOM 634 C CA . PRO A 1 83 ? 32.881 -2.956 -40.936 1.00 86.06 83 PRO A CA 1
ATOM 635 C C . PRO A 1 83 ? 34.269 -3.607 -41.044 1.00 86.06 83 PRO A C 1
ATOM 637 O O . PRO A 1 83 ? 34.361 -4.813 -41.243 1.00 86.06 83 PRO A O 1
ATOM 640 N N . HIS A 1 84 ? 35.351 -2.831 -40.913 1.00 87.44 84 HIS A N 1
ATOM 641 C CA . HIS A 1 84 ? 36.720 -3.336 -41.051 1.00 87.44 84 HIS A CA 1
ATOM 642 C C . HIS A 1 84 ? 37.343 -3.790 -39.720 1.00 87.44 84 HIS A C 1
ATOM 644 O O . HIS A 1 84 ? 38.138 -4.724 -39.702 1.00 87.44 84 HIS A O 1
ATOM 650 N N . CYS A 1 85 ? 37.018 -3.135 -38.599 1.00 91.75 85 CYS A N 1
ATOM 651 C CA . CYS A 1 85 ? 37.643 -3.422 -37.299 1.00 91.75 85 CYS A CA 1
ATOM 652 C C . CYS A 1 85 ? 36.658 -3.677 -36.149 1.00 91.75 85 CYS A C 1
ATOM 654 O O . CYS A 1 85 ? 37.104 -3.990 -35.048 1.00 91.75 85 CYS A O 1
ATOM 656 N N . GLY A 1 86 ? 35.348 -3.530 -36.377 1.00 84.38 86 GLY A N 1
ATOM 657 C CA . GLY A 1 86 ? 34.303 -3.819 -35.390 1.00 84.38 86 GLY A CA 1
ATOM 658 C C . GLY A 1 86 ? 34.191 -2.826 -34.226 1.00 84.38 86 GLY A C 1
ATOM 659 O O . GLY A 1 86 ? 33.434 -3.088 -33.297 1.00 84.38 86 GLY A O 1
ATOM 660 N N . ARG A 1 87 ? 34.926 -1.706 -34.251 1.00 87.25 87 ARG A N 1
ATOM 661 C CA . ARG A 1 87 ? 34.845 -0.632 -33.241 1.00 87.25 87 ARG A CA 1
ATOM 662 C C . ARG A 1 87 ? 33.760 0.392 -33.589 1.00 87.25 87 ARG A C 1
ATOM 664 O O . ARG A 1 87 ? 33.399 0.513 -34.761 1.00 87.25 87 ARG A O 1
ATOM 671 N N . ASP A 1 88 ? 33.243 1.103 -32.586 1.00 86.12 88 ASP A N 1
ATOM 672 C CA . ASP A 1 88 ? 32.358 2.258 -32.799 1.00 86.12 88 ASP A CA 1
ATOM 673 C C . ASP A 1 88 ? 33.139 3.346 -33.554 1.00 86.12 88 ASP A C 1
ATOM 675 O O . ASP A 1 88 ? 34.292 3.611 -33.227 1.00 86.12 88 ASP A O 1
ATOM 679 N N . ILE A 1 89 ? 32.558 3.933 -34.603 1.00 81.12 89 ILE A N 1
ATOM 680 C CA . ILE A 1 89 ? 33.220 5.002 -35.375 1.00 81.12 89 ILE A CA 1
ATOM 681 C C . ILE A 1 89 ? 33.155 6.365 -34.680 1.00 81.12 89 ILE A C 1
ATOM 683 O O . ILE A 1 89 ? 33.795 7.304 -35.146 1.00 81.12 89 ILE A O 1
ATOM 687 N N . ASN A 1 90 ? 32.330 6.492 -33.637 1.00 76.38 90 ASN A N 1
ATOM 688 C CA . ASN A 1 90 ? 32.164 7.734 -32.883 1.00 76.38 90 ASN A CA 1
ATOM 689 C C . ASN A 1 90 ? 32.968 7.748 -31.568 1.00 76.38 90 ASN A C 1
ATOM 691 O O . ASN A 1 90 ? 32.861 8.723 -30.823 1.00 76.38 90 ASN A O 1
ATOM 695 N N . GLU A 1 91 ? 33.717 6.678 -31.274 1.00 65.44 91 GLU A N 1
ATOM 696 C CA . GLU A 1 91 ? 34.728 6.596 -30.202 1.00 65.44 91 GLU A CA 1
ATOM 697 C C . GLU A 1 91 ? 36.124 6.942 -30.736 1.00 65.44 91 GLU A C 1
ATOM 699 O O . GLU A 1 91 ? 36.866 7.628 -29.997 1.00 65.44 91 GLU A O 1
#

Sequence (91 aa):
MYFIEHEAQPQAFPSILSSMWWAVMTLTTVGYGDVYPITPLGKFLGAFIAVLGIGMFVLPAGILASGFSGEIQSRRDRRSICPHCGRDINE